Protein AF-A0AAP8N8D4-F1 (afdb_monomer_lite)

Structure (mmCIF, N/CA/C/O backbone):
data_AF-A0AAP8N8D4-F1
#
_entry.id   AF-A0AAP8N8D4-F1
#
loop_
_atom_site.group_PDB
_atom_site.id
_atom_site.type_symbol
_atom_site.label_atom_id
_atom_site.label_alt_id
_atom_site.label_comp_id
_atom_site.label_asym_id
_atom_site.label_entity_id
_atom_site.label_seq_id
_atom_site.pdbx_PDB_ins_code
_atom_site.Cartn_x
_atom_site.Cartn_y
_atom_site.Cartn_z
_atom_site.occupancy
_atom_site.B_iso_or_equiv
_atom_site.auth_seq_id
_atom_site.auth_comp_id
_atom_site.auth_asym_id
_atom_site.auth_atom_id
_atom_site.pdbx_PDB_model_num
ATOM 1 N N . LEU A 1 1 ? 4.980 0.466 -22.860 1.00 53.44 1 LEU A N 1
ATOM 2 C CA . LEU A 1 1 ? 3.636 0.158 -22.310 1.00 53.44 1 LEU A CA 1
ATOM 3 C C . LEU A 1 1 ? 3.594 -1.268 -21.771 1.00 53.44 1 LEU A C 1
ATOM 5 O O . LEU A 1 1 ? 3.210 -1.454 -20.626 1.00 53.44 1 LEU A O 1
ATOM 9 N N . THR A 1 2 ? 4.029 -2.245 -22.566 1.00 53.59 2 THR A N 1
ATOM 10 C CA . THR A 1 2 ? 4.286 -3.629 -22.145 1.00 53.59 2 THR A CA 1
ATOM 11 C C . THR A 1 2 ? 5.727 -3.770 -21.645 1.00 53.59 2 THR A C 1
ATOM 13 O O . THR A 1 2 ? 6.622 -3.152 -22.226 1.00 53.59 2 THR A O 1
ATOM 16 N N . GLY A 1 3 ? 5.934 -4.509 -20.553 1.00 67.25 3 GLY A N 1
ATOM 17 C CA . GLY A 1 3 ? 7.261 -4.773 -19.979 1.00 67.25 3 GLY A CA 1
ATOM 18 C C . GLY A 1 3 ? 8.087 -5.786 -20.780 1.00 67.25 3 GLY A C 1
ATOM 19 O O . GLY A 1 3 ? 7.670 -6.242 -21.847 1.00 67.25 3 GLY A O 1
ATOM 20 N N . VAL A 1 4 ? 9.269 -6.136 -20.266 1.00 73.88 4 VAL A N 1
ATOM 21 C CA . VAL A 1 4 ? 10.242 -7.027 -20.938 1.00 73.88 4 VAL A CA 1
ATOM 22 C C . VAL A 1 4 ? 9.855 -8.515 -20.901 1.00 73.88 4 VAL A C 1
ATOM 24 O O . VAL A 1 4 ? 10.494 -9.342 -21.560 1.00 73.88 4 VAL A O 1
ATOM 27 N N . GLY A 1 5 ? 8.787 -8.856 -20.171 1.00 69.62 5 GLY A N 1
ATOM 28 C CA . GLY A 1 5 ? 8.300 -10.215 -19.948 1.00 69.62 5 GLY A CA 1
ATOM 29 C C . GLY A 1 5 ? 8.660 -10.750 -18.558 1.00 69.62 5 GLY A C 1
ATOM 30 O O . GLY A 1 5 ? 9.725 -10.449 -18.020 1.00 69.62 5 GLY A O 1
ATOM 31 N N . LEU A 1 6 ? 7.759 -11.559 -17.987 1.00 67.25 6 LEU A N 1
ATOM 32 C CA . LEU A 1 6 ? 7.916 -12.167 -16.660 1.00 67.25 6 LEU A CA 1
ATOM 33 C C . LEU A 1 6 ? 9.223 -12.967 -16.565 1.00 67.25 6 LEU A C 1
ATOM 35 O O . LEU A 1 6 ? 9.515 -13.797 -17.428 1.00 67.25 6 LEU A O 1
ATOM 39 N N . GLY A 1 7 ? 10.001 -12.720 -15.513 1.00 66.69 7 GLY A N 1
ATOM 40 C CA . GLY A 1 7 ? 11.281 -13.382 -15.258 1.00 66.69 7 GLY A CA 1
ATOM 41 C C . GLY A 1 7 ? 12.477 -12.862 -16.063 1.00 66.69 7 GLY A C 1
ATOM 42 O O . GLY A 1 7 ? 13.564 -13.419 -15.920 1.00 66.69 7 GLY A O 1
ATOM 43 N N . LYS A 1 8 ? 12.314 -11.818 -16.889 1.00 63.94 8 LYS A N 1
ATOM 44 C CA . LYS A 1 8 ? 13.407 -11.168 -17.641 1.00 63.94 8 LYS A CA 1
ATOM 45 C C . LYS A 1 8 ? 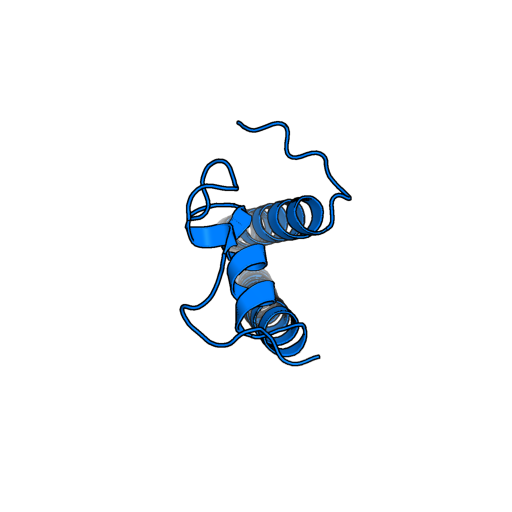13.891 -9.850 -17.022 1.00 63.94 8 LYS A C 1
ATOM 47 O O . LYS A 1 8 ? 14.638 -9.131 -17.681 1.00 63.94 8 LYS A O 1
ATOM 52 N N . SER A 1 9 ? 13.489 -9.524 -15.790 1.00 61.88 9 SER A N 1
ATOM 53 C CA . SER A 1 9 ? 13.971 -8.316 -15.106 1.00 61.88 9 SER A CA 1
ATOM 54 C C . SER A 1 9 ? 15.486 -8.349 -14.911 1.00 61.88 9 SER A C 1
ATOM 56 O O . SER A 1 9 ? 16.033 -9.279 -14.311 1.00 61.88 9 SER A O 1
ATOM 58 N N . ILE A 1 10 ? 16.161 -7.305 -15.397 1.00 60.81 10 ILE A N 1
ATOM 59 C CA . ILE A 1 10 ? 17.603 -7.114 -15.217 1.00 60.81 10 ILE A CA 1
ATOM 60 C C . ILE A 1 10 ? 17.878 -6.605 -13.792 1.00 60.81 10 ILE A C 1
ATOM 62 O O . ILE A 1 10 ? 18.904 -6.929 -13.197 1.00 60.81 10 ILE A O 1
ATOM 66 N N . GLN A 1 11 ? 16.918 -5.894 -13.192 1.00 57.31 11 GLN A N 1
ATOM 67 C CA . GLN A 1 11 ? 16.974 -5.384 -11.817 1.00 57.31 11 GLN A CA 1
ATOM 68 C C . GLN A 1 11 ? 17.047 -6.494 -10.753 1.00 57.31 11 GLN A C 1
ATOM 70 O O . GLN A 1 11 ? 17.579 -6.277 -9.664 1.00 57.31 11 GLN A O 1
ATOM 75 N N . LYS A 1 12 ? 16.606 -7.714 -11.089 1.00 54.66 12 LYS A N 1
ATOM 76 C CA . LYS A 1 12 ? 16.713 -8.910 -10.236 1.00 54.66 12 LYS A CA 1
ATOM 77 C C . LYS A 1 12 ? 18.149 -9.438 -10.079 1.00 54.66 12 LYS A C 1
ATOM 79 O O . LYS A 1 12 ? 18.425 -10.175 -9.138 1.00 54.66 12 LYS A O 1
ATOM 84 N N . LEU A 1 13 ? 19.070 -9.067 -10.974 1.00 54.50 13 LEU A N 1
ATOM 85 C CA . LEU A 1 13 ? 20.448 -9.584 -11.035 1.00 54.50 13 LEU A CA 1
ATOM 86 C C . LEU A 1 13 ? 21.458 -8.796 -10.170 1.00 54.50 13 LEU A C 1
ATOM 88 O O . LEU A 1 13 ? 22.660 -8.892 -10.400 1.00 54.50 13 LEU A O 1
ATOM 92 N N . GLY A 1 14 ? 20.992 -8.046 -9.163 1.00 52.72 14 GLY A N 1
ATOM 93 C CA . GLY A 1 14 ? 21.859 -7.402 -8.161 1.00 52.72 14 GLY A CA 1
ATOM 94 C C . GLY A 1 14 ? 22.170 -5.920 -8.395 1.00 52.72 14 GLY A C 1
ATOM 95 O O . GLY A 1 14 ? 23.116 -5.402 -7.812 1.00 52.72 14 GLY A O 1
ATOM 96 N N . TYR A 1 15 ? 21.387 -5.228 -9.231 1.00 51.84 15 TYR A N 1
ATOM 97 C CA . TYR A 1 15 ? 21.539 -3.785 -9.485 1.00 51.84 15 TYR A CA 1
ATOM 98 C C . TYR A 1 15 ? 20.834 -2.881 -8.463 1.00 51.84 15 TYR A C 1
ATOM 100 O O . TYR A 1 15 ? 21.026 -1.666 -8.503 1.00 51.84 15 TYR A O 1
ATOM 108 N N . LEU A 1 16 ? 20.029 -3.449 -7.560 1.00 52.66 16 LEU A N 1
ATOM 109 C CA . LEU A 1 16 ? 19.397 -2.720 -6.465 1.00 52.66 16 LEU A CA 1
ATOM 110 C C . LEU A 1 16 ? 19.806 -3.326 -5.121 1.00 52.66 16 LEU A C 1
ATOM 112 O O . LEU A 1 16 ? 19.852 -4.556 -5.018 1.00 52.66 16 LEU A O 1
ATOM 116 N N . PRO A 1 17 ? 20.092 -2.493 -4.105 1.00 44.72 17 PRO A N 1
ATOM 117 C CA . PRO A 1 17 ? 20.162 -2.971 -2.733 1.00 44.72 17 PRO A CA 1
ATOM 118 C C . PRO A 1 17 ? 18.766 -3.521 -2.370 1.00 44.72 17 PRO A C 1
ATOM 120 O O . PRO A 1 17 ? 17.752 -2.911 -2.694 1.00 44.72 17 PRO A O 1
ATOM 123 N N . GLU A 1 18 ? 18.711 -4.757 -1.870 1.00 52.06 18 GLU A N 1
ATOM 124 C CA . GLU A 1 18 ? 17.484 -5.479 -1.481 1.00 52.06 18 GLU A CA 1
ATOM 125 C C . GLU A 1 18 ? 16.316 -5.518 -2.516 1.00 52.06 18 GLU A C 1
ATOM 127 O O . GLU A 1 18 ? 15.204 -5.047 -2.256 1.00 52.06 18 GLU A O 1
ATOM 132 N N . PRO A 1 19 ? 16.473 -6.195 -3.675 1.00 51.94 19 PRO A N 1
ATOM 133 C CA . PRO A 1 19 ? 15.447 -6.242 -4.729 1.00 51.94 19 PRO A CA 1
ATOM 134 C C . PRO A 1 19 ? 14.130 -6.931 -4.318 1.00 51.94 19 PRO A C 1
ATOM 136 O O . PRO A 1 19 ? 13.118 -6.817 -5.010 1.00 51.94 19 PRO A O 1
ATOM 139 N N . HIS A 1 20 ? 14.135 -7.676 -3.211 1.00 51.84 20 HIS A N 1
ATOM 140 C CA . HIS A 1 20 ? 13.010 -8.497 -2.764 1.00 51.84 20 HIS A CA 1
ATOM 141 C C . HIS A 1 20 ? 12.054 -7.797 -1.787 1.00 51.84 20 HIS A C 1
ATOM 143 O O . HIS A 1 20 ? 10.948 -8.302 -1.600 1.00 51.84 20 HIS A O 1
ATOM 149 N N . THR A 1 21 ? 12.443 -6.675 -1.176 1.00 57.47 21 THR A N 1
ATOM 150 C CA . THR A 1 21 ? 11.635 -5.971 -0.165 1.00 57.47 21 THR A CA 1
ATOM 151 C C . THR A 1 21 ? 11.037 -4.694 -0.739 1.00 57.47 21 THR A C 1
ATOM 153 O O . THR A 1 21 ? 9.859 -4.669 -1.097 1.00 57.47 21 THR A O 1
ATOM 156 N N . ASP A 1 22 ? 11.853 -3.659 -0.909 1.00 60.53 22 ASP A N 1
ATOM 157 C CA . ASP A 1 22 ? 11.356 -2.299 -1.157 1.00 60.53 22 ASP A CA 1
ATOM 158 C C . ASP A 1 22 ? 11.277 -1.963 -2.651 1.00 60.53 22 ASP A C 1
ATOM 160 O O . ASP A 1 22 ? 10.566 -1.049 -3.071 1.00 60.53 22 ASP A O 1
ATOM 164 N N . PHE A 1 23 ? 11.921 -2.784 -3.484 1.00 64.38 23 PHE A N 1
ATOM 165 C CA . PHE A 1 23 ? 12.007 -2.593 -4.931 1.00 64.38 23 PHE A CA 1
ATOM 166 C C . PHE A 1 23 ? 11.230 -3.613 -5.764 1.00 64.38 23 PHE A C 1
ATOM 168 O O . PHE A 1 23 ? 11.341 -3.630 -6.992 1.00 64.38 23 PHE A O 1
ATOM 175 N N . ILE A 1 24 ? 10.377 -4.431 -5.143 1.00 71.50 24 ILE A N 1
ATOM 176 C CA . ILE A 1 24 ? 9.583 -5.421 -5.884 1.00 71.50 24 ILE A CA 1
ATOM 177 C C . ILE A 1 24 ? 8.655 -4.765 -6.919 1.00 71.50 24 ILE A C 1
ATOM 179 O O . ILE A 1 24 ? 8.403 -5.318 -7.987 1.00 71.50 24 ILE A O 1
ATOM 183 N N . LEU A 1 25 ? 8.205 -3.538 -6.639 1.00 73.25 25 LEU A N 1
ATOM 184 C CA . LEU A 1 25 ? 7.401 -2.719 -7.547 1.00 73.25 25 LEU A CA 1
ATOM 185 C C . LEU A 1 25 ? 8.194 -2.284 -8.794 1.00 73.25 25 LEU A C 1
ATOM 187 O O . LEU A 1 25 ? 7.614 -2.192 -9.876 1.00 73.25 25 LEU A O 1
ATOM 191 N N . ALA A 1 26 ? 9.513 -2.092 -8.665 1.00 70.50 26 ALA A N 1
ATOM 192 C CA . ALA A 1 26 ? 10.420 -1.791 -9.776 1.00 70.50 26 ALA A CA 1
ATOM 193 C C . ALA A 1 26 ? 10.521 -2.981 -10.736 1.00 70.50 26 ALA A C 1
ATOM 195 O O . ALA A 1 26 ? 10.293 -2.835 -11.936 1.00 70.50 26 ALA A O 1
ATOM 196 N N . ILE A 1 27 ? 10.729 -4.176 -10.172 1.00 71.88 27 ILE A N 1
ATOM 197 C CA . ILE A 1 27 ? 10.802 -5.442 -10.910 1.00 71.88 27 ILE A CA 1
ATOM 198 C C . ILE A 1 27 ? 9.477 -5.711 -11.628 1.00 71.88 27 ILE A C 1
ATOM 200 O O . ILE A 1 27 ? 9.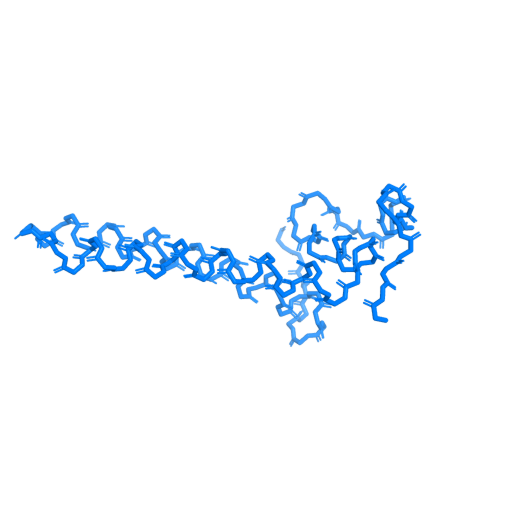461 -5.991 -12.825 1.00 71.88 27 ILE A O 1
ATOM 204 N N . ILE A 1 28 ? 8.344 -5.569 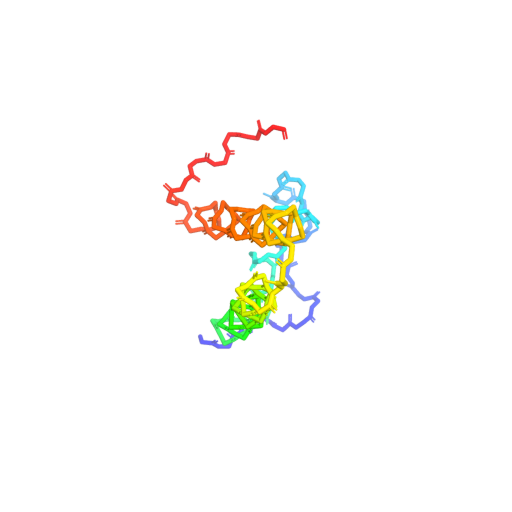-10.931 1.00 72.69 28 ILE A N 1
ATOM 205 C CA . ILE A 1 28 ? 7.016 -5.743 -11.537 1.00 72.69 28 ILE A CA 1
ATOM 206 C C . ILE A 1 28 ? 6.817 -4.744 -12.682 1.00 72.69 28 ILE A C 1
ATOM 208 O O . ILE A 1 28 ? 6.335 -5.133 -13.747 1.00 72.69 28 ILE A O 1
ATOM 212 N N . GLY A 1 29 ? 7.212 -3.481 -12.505 1.00 73.56 29 GLY A N 1
ATOM 213 C CA . GLY A 1 29 ? 7.141 -2.464 -13.554 1.00 73.56 29 GLY A CA 1
ATOM 214 C C . GLY A 1 29 ? 8.023 -2.763 -14.762 1.00 73.56 29 GLY A C 1
ATOM 215 O O . GLY A 1 29 ? 7.593 -2.544 -15.893 1.00 73.56 29 GLY A O 1
ATOM 216 N N . GLU A 1 30 ? 9.211 -3.322 -14.557 1.00 74.75 30 GLU A N 1
ATOM 217 C CA . GLU A 1 30 ? 10.102 -3.739 -15.640 1.00 74.75 30 GLU A CA 1
ATOM 218 C C . GLU A 1 30 ? 9.515 -4.931 -16.418 1.00 74.75 30 GLU A C 1
ATOM 220 O O . GLU A 1 30 ? 9.464 -4.913 -17.651 1.00 74.75 30 GLU A O 1
ATOM 225 N N . GLU A 1 31 ? 9.002 -5.946 -15.717 1.00 78.56 31 GLU A N 1
ATOM 226 C CA . GLU A 1 31 ? 8.510 -7.190 -16.325 1.00 78.56 31 GLU A CA 1
ATOM 227 C C . GLU A 1 31 ? 7.141 -7.038 -16.991 1.00 78.56 31 GLU A C 1
ATOM 229 O O . GLU A 1 31 ? 6.930 -7.509 -18.112 1.00 78.56 31 GLU A O 1
ATOM 234 N N . THR A 1 32 ? 6.204 -6.376 -16.311 1.00 76.12 32 THR A N 1
ATOM 235 C CA . THR A 1 32 ? 4.798 -6.261 -16.735 1.00 76.12 32 THR A CA 1
ATOM 236 C C . THR A 1 32 ? 4.473 -4.910 -17.370 1.00 76.12 32 THR A C 1
ATOM 238 O O . THR A 1 32 ? 3.465 -4.774 -18.068 1.00 76.12 32 THR A O 1
ATOM 241 N N . GLY A 1 33 ? 5.349 -3.917 -17.210 1.00 76.94 33 GLY A N 1
ATOM 242 C CA . GLY A 1 33 ? 5.119 -2.556 -17.673 1.00 76.94 33 GLY A CA 1
ATOM 243 C C . GLY A 1 33 ? 4.180 -1.772 -16.754 1.00 76.94 33 GLY A C 1
ATOM 244 O O . GLY A 1 33 ? 3.844 -2.177 -15.641 1.00 76.94 33 GLY A O 1
ATOM 245 N N . LEU A 1 34 ? 3.702 -0.633 -17.259 1.00 75.62 34 LEU A N 1
ATOM 246 C CA . LEU A 1 34 ? 2.835 0.291 -16.518 1.00 75.62 34 LEU A CA 1
ATOM 247 C C . LEU A 1 34 ? 1.518 -0.364 -16.061 1.00 75.62 34 LEU A C 1
ATOM 249 O O . LEU A 1 34 ? 0.979 -0.018 -15.014 1.00 75.62 34 LEU A O 1
ATOM 253 N N . ILE A 1 35 ? 1.004 -1.320 -16.838 1.00 80.44 35 ILE A N 1
ATOM 254 C CA . ILE A 1 35 ? -0.283 -1.971 -16.571 1.00 80.44 35 ILE A CA 1
ATOM 255 C C . ILE A 1 35 ? -0.222 -2.799 -15.284 1.00 80.44 35 ILE A C 1
ATOM 257 O O . ILE A 1 35 ? -1.119 -2.685 -14.452 1.00 80.44 35 ILE A O 1
ATOM 261 N N . GLY A 1 36 ? 0.830 -3.598 -15.081 1.00 81.12 36 GLY A N 1
ATOM 262 C CA . GLY A 1 36 ? 0.936 -4.403 -13.862 1.00 81.12 36 GLY A CA 1
ATOM 263 C C . GLY A 1 36 ? 1.174 -3.553 -12.617 1.00 81.12 36 GLY A C 1
ATOM 264 O O . GLY A 1 36 ? 0.586 -3.837 -11.578 1.00 81.12 36 GLY A O 1
ATOM 265 N N . VAL A 1 37 ? 1.919 -2.447 -12.737 1.00 82.69 37 VAL A N 1
ATOM 266 C CA . VAL A 1 37 ? 2.070 -1.461 -11.651 1.00 82.69 37 VAL A CA 1
ATOM 267 C C . VAL A 1 37 ? 0.715 -0.892 -11.234 1.00 82.69 37 VAL A C 1
ATOM 269 O O . VAL A 1 37 ? 0.384 -0.897 -10.050 1.00 82.69 37 VAL A O 1
ATOM 272 N N . ILE A 1 38 ? -0.104 -0.458 -12.197 1.00 84.50 38 ILE A N 1
ATOM 273 C CA . ILE A 1 38 ? -1.444 0.081 -11.921 1.00 84.50 38 ILE A CA 1
ATOM 274 C C . ILE A 1 38 ? -2.331 -0.969 -11.242 1.00 84.50 38 ILE A C 1
ATOM 276 O O . ILE A 1 38 ? -3.013 -0.650 -10.270 1.00 84.50 38 ILE A O 1
ATOM 280 N N . ILE A 1 39 ? -2.304 -2.222 -11.708 1.00 87.38 39 ILE A N 1
ATOM 281 C CA . ILE A 1 39 ? -3.087 -3.312 -11.107 1.00 87.38 39 ILE A CA 1
ATOM 282 C C . ILE A 1 39 ? -2.693 -3.525 -9.641 1.00 87.38 39 ILE A C 1
ATOM 284 O O . ILE A 1 39 ? -3.568 -3.607 -8.780 1.00 87.38 39 ILE A O 1
ATOM 288 N N . VAL A 1 40 ? -1.392 -3.570 -9.338 1.00 87.25 40 VAL A N 1
ATOM 289 C CA . VAL A 1 40 ? -0.900 -3.752 -7.963 1.00 87.25 40 VAL A CA 1
ATOM 290 C C . VAL A 1 40 ? -1.322 -2.587 -7.067 1.00 87.25 40 VAL A C 1
ATOM 292 O O . VAL A 1 40 ? -1.828 -2.821 -5.969 1.00 87.25 40 VAL A O 1
ATOM 295 N N . ILE A 1 41 ? -1.190 -1.345 -7.544 1.00 87.56 41 ILE A N 1
ATOM 296 C CA . ILE A 1 41 ? -1.608 -0.151 -6.794 1.00 87.56 41 ILE A CA 1
ATOM 297 C C . ILE A 1 41 ? -3.111 -0.196 -6.495 1.00 87.56 41 ILE A C 1
ATOM 299 O O . ILE A 1 41 ? -3.514 0.048 -5.359 1.00 87.56 41 ILE A O 1
ATOM 303 N N . ILE A 1 42 ? -3.944 -0.552 -7.479 1.00 90.25 42 ILE A N 1
ATOM 304 C CA . ILE A 1 42 ? -5.395 -0.683 -7.287 1.00 90.25 42 ILE A CA 1
ATOM 305 C C . ILE A 1 42 ? -5.713 -1.778 -6.263 1.00 90.25 42 ILE A C 1
ATOM 307 O O . ILE A 1 42 ? -6.540 -1.559 -5.380 1.00 90.25 42 ILE A O 1
ATOM 311 N N . CYS A 1 43 ? -5.055 -2.938 -6.333 1.00 90.75 43 CYS A N 1
ATOM 312 C CA . CYS A 1 43 ? -5.257 -4.015 -5.363 1.00 90.75 43 CYS A CA 1
ATOM 313 C C . CYS A 1 43 ? -4.932 -3.568 -3.932 1.00 90.75 43 CYS A C 1
ATOM 315 O O . CYS A 1 43 ? -5.736 -3.793 -3.028 1.00 90.75 43 CYS A O 1
ATOM 317 N N . ILE A 1 44 ? -3.796 -2.896 -3.724 1.00 88.62 44 ILE A N 1
ATOM 318 C CA . ILE A 1 44 ? -3.421 -2.382 -2.401 1.00 88.62 44 ILE A CA 1
ATOM 319 C C . ILE A 1 44 ? -4.416 -1.316 -1.932 1.00 88.62 44 ILE A C 1
ATOM 321 O O . ILE A 1 44 ? -4.864 -1.353 -0.786 1.00 88.62 44 ILE A O 1
ATOM 325 N N . PHE A 1 45 ? -4.817 -0.404 -2.819 1.00 89.94 45 PHE A N 1
ATOM 326 C CA . PHE A 1 45 ? -5.819 0.609 -2.507 1.00 89.94 45 PHE A CA 1
ATOM 327 C C . PHE A 1 45 ? -7.140 -0.023 -2.048 1.00 89.94 45 PHE A C 1
ATOM 329 O O . PHE A 1 45 ? -7.711 0.408 -1.049 1.00 89.94 45 PHE A O 1
ATOM 336 N N . LEU A 1 46 ? -7.603 -1.083 -2.718 1.00 93.06 46 LEU A N 1
ATOM 337 C CA . LEU A 1 46 ? -8.810 -1.810 -2.321 1.00 93.06 46 LEU A CA 1
ATOM 338 C C . LEU A 1 46 ? -8.672 -2.470 -0.944 1.00 93.06 46 LEU A C 1
ATOM 340 O O . LEU A 1 46 ? -9.640 -2.464 -0.184 1.00 93.06 46 LEU A O 1
ATOM 344 N N . ILE A 1 47 ? -7.496 -3.008 -0.607 1.00 90.69 47 ILE A N 1
ATOM 345 C CA . ILE A 1 47 ? -7.225 -3.591 0.716 1.00 90.69 47 ILE A CA 1
ATOM 346 C C . ILE A 1 47 ? -7.329 -2.514 1.800 1.00 90.69 47 ILE A C 1
ATOM 348 O O . ILE A 1 47 ? -8.072 -2.693 2.765 1.00 90.69 47 ILE A O 1
ATOM 352 N N . VAL A 1 48 ? -6.648 -1.379 1.619 1.00 92.56 48 VAL A N 1
ATOM 353 C CA . VAL A 1 48 ? -6.681 -0.257 2.572 1.00 92.56 48 VAL A CA 1
ATOM 354 C C . VAL A 1 48 ? -8.099 0.302 2.699 1.00 92.56 48 VAL A C 1
ATOM 356 O O . VAL A 1 48 ? -8.596 0.484 3.806 1.00 92.56 48 VAL A O 1
ATOM 359 N N . TRP A 1 49 ? -8.794 0.508 1.579 1.00 92.06 49 TRP A N 1
ATOM 360 C CA . TRP A 1 49 ? -10.169 1.007 1.562 1.00 92.06 49 TRP A CA 1
ATOM 361 C C . TRP A 1 49 ? -11.135 0.085 2.314 1.00 92.06 49 TRP A C 1
ATOM 363 O O . TRP A 1 49 ? -11.939 0.541 3.128 1.00 92.06 49 TRP A O 1
ATOM 373 N N . ARG A 1 50 ? -11.047 -1.228 2.073 1.00 92.00 50 ARG A N 1
ATOM 374 C CA . ARG A 1 50 ? -11.857 -2.225 2.785 1.00 92.00 50 ARG A CA 1
ATOM 375 C C . ARG A 1 50 ? -11.531 -2.258 4.273 1.00 92.00 50 ARG A C 1
ATOM 377 O O . ARG A 1 50 ? -12.457 -2.336 5.073 1.00 92.00 50 ARG A O 1
ATOM 384 N N . GLY A 1 51 ? -10.256 -2.171 4.640 1.00 90.38 51 GLY A N 1
ATOM 385 C CA . GLY A 1 51 ? -9.839 -2.132 6.038 1.00 90.38 51 GLY A CA 1
ATOM 386 C C . GLY A 1 51 ? -10.361 -0.895 6.777 1.00 90.38 51 GLY A 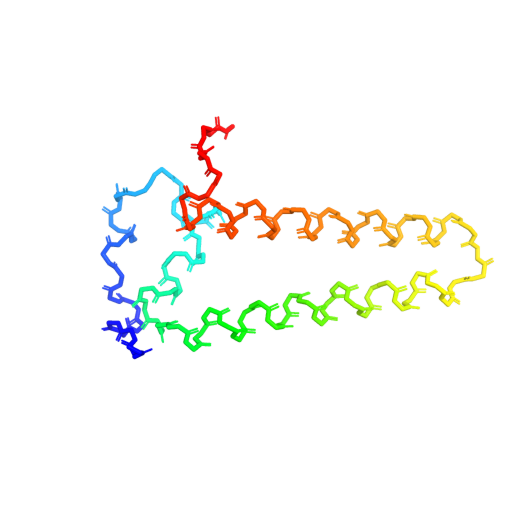C 1
ATOM 387 O O . GLY A 1 51 ? -10.882 -1.025 7.882 1.00 90.38 51 GLY A O 1
ATOM 388 N N . LEU A 1 52 ? -10.344 0.279 6.137 1.00 91.50 52 LEU A N 1
ATOM 389 C CA . LEU A 1 52 ? -10.928 1.506 6.694 1.00 91.50 52 LEU A CA 1
ATOM 390 C C . LEU A 1 52 ? -12.456 1.431 6.821 1.00 91.50 52 LEU A C 1
ATOM 392 O O . LEU A 1 52 ? -13.013 1.901 7.810 1.00 91.50 52 LEU A O 1
ATOM 396 N N . LEU A 1 53 ? -13.145 0.803 5.863 1.00 92.62 53 LEU A N 1
ATOM 397 C CA . LEU A 1 53 ? -14.586 0.543 5.964 1.00 92.62 53 LEU A CA 1
ATOM 398 C C . LEU A 1 53 ? -14.927 -0.340 7.171 1.00 92.62 53 LEU A C 1
ATOM 400 O O . LEU A 1 53 ? -15.888 -0.056 7.882 1.00 92.62 53 LEU A O 1
ATOM 404 N N . ILE A 1 54 ? -14.135 -1.387 7.415 1.00 89.12 54 ILE A N 1
ATOM 405 C CA . ILE A 1 54 ? -14.303 -2.270 8.578 1.00 89.12 54 ILE A CA 1
ATOM 406 C C . ILE A 1 54 ? -14.026 -1.498 9.872 1.00 89.12 54 ILE A C 1
ATOM 408 O O . ILE A 1 54 ? -14.807 -1.601 10.814 1.00 89.12 54 ILE A O 1
ATOM 412 N N . ALA A 1 55 ? -12.972 -0.676 9.896 1.00 89.62 55 ALA A N 1
ATOM 413 C CA . ALA A 1 55 ? -12.640 0.169 11.040 1.00 89.62 55 ALA A CA 1
ATOM 414 C C . ALA A 1 55 ? -13.764 1.162 11.378 1.00 89.62 55 ALA A C 1
ATOM 416 O O . ALA A 1 55 ? -14.064 1.384 12.546 1.00 89.62 55 ALA A O 1
ATOM 417 N N . HIS A 1 56 ? -14.420 1.737 10.367 1.00 89.00 56 HIS A N 1
ATOM 418 C CA . HIS A 1 56 ? -15.551 2.647 10.562 1.00 89.00 56 HIS A CA 1
ATOM 419 C C . HIS A 1 56 ? -16.827 1.916 11.019 1.00 89.00 56 HIS A C 1
ATOM 421 O O . HIS A 1 56 ? -17.723 2.520 11.606 1.00 89.00 56 HIS A O 1
ATOM 427 N N . GLN A 1 57 ? -16.953 0.624 10.719 1.00 90.69 57 GLN A N 1
ATOM 428 C CA . GLN A 1 57 ? -18.115 -0.178 11.095 1.00 90.69 57 GLN A CA 1
ATOM 429 C C . GLN A 1 57 ? -17.950 -0.884 12.453 1.00 90.69 57 GLN A C 1
ATOM 431 O O . GLN A 1 57 ? -18.910 -1.489 12.936 1.00 90.69 57 GLN A O 1
ATOM 436 N N . SER A 1 58 ? -16.772 -0.815 13.088 1.00 87.00 58 SER A N 1
ATOM 437 C CA . SER A 1 58 ? -16.589 -1.386 14.424 1.00 87.00 58 SER A CA 1
ATOM 438 C C . SER A 1 58 ? -17.341 -0.562 15.474 1.00 87.00 58 SER A C 1
ATOM 440 O O . SER A 1 58 ? -17.442 0.659 15.391 1.00 87.00 58 SER A O 1
ATOM 442 N N . ASN A 1 59 ? -17.901 -1.252 16.468 1.00 81.06 59 ASN A N 1
ATOM 443 C CA . ASN A 1 59 ? -18.614 -0.610 17.577 1.00 81.06 59 ASN A CA 1
ATOM 444 C C . 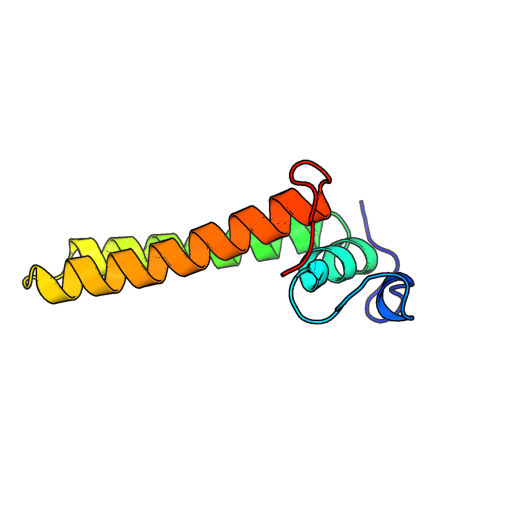ASN A 1 59 ? -17.671 -0.219 18.725 1.00 81.06 59 ASN A C 1
ATOM 446 O O . ASN A 1 59 ? -18.001 0.671 19.504 1.00 81.06 59 ASN A O 1
ATOM 450 N N . ASP A 1 60 ? -16.513 -0.879 18.830 1.00 90.56 60 ASP A N 1
ATOM 451 C CA . ASP A 1 60 ? -15.479 -0.557 19.810 1.00 90.56 60 ASP A CA 1
ATOM 452 C C . ASP A 1 60 ? -14.443 0.396 19.197 1.00 90.56 60 ASP A C 1
ATOM 454 O O . ASP A 1 60 ? -13.902 0.146 18.111 1.00 90.56 60 ASP A O 1
ATOM 458 N N . SER A 1 61 ? -14.163 1.487 19.911 1.00 88.62 61 SER A N 1
ATOM 459 C CA . SER A 1 61 ? -13.137 2.469 19.563 1.00 88.62 61 SER A CA 1
ATOM 460 C C . SER A 1 61 ? -11.739 1.852 19.472 1.00 88.62 61 SER A C 1
ATOM 462 O O . SER A 1 61 ? -10.942 2.302 18.652 1.00 88.62 61 SER A O 1
ATOM 464 N N . PHE A 1 62 ? -11.424 0.834 20.280 1.00 91.12 62 PHE A N 1
ATOM 465 C CA . PHE A 1 62 ? -10.132 0.148 20.233 1.00 91.12 62 PHE A CA 1
ATOM 466 C C . PHE A 1 62 ? -9.948 -0.612 18.917 1.00 91.12 62 PHE A C 1
ATOM 468 O O . PHE A 1 62 ? -8.928 -0.441 18.249 1.00 91.12 62 PHE A O 1
ATOM 475 N N . ASP A 1 63 ? -10.960 -1.377 18.502 1.00 88.56 63 ASP A N 1
ATOM 476 C CA . ASP A 1 63 ? -10.944 -2.122 17.240 1.00 88.56 63 ASP A CA 1
ATOM 477 C C . ASP A 1 63 ? -10.841 -1.176 16.039 1.00 88.56 63 ASP A C 1
ATOM 479 O O . ASP A 1 63 ? -10.087 -1.435 15.098 1.00 88.56 63 ASP A O 1
ATOM 483 N N . SER A 1 64 ? -11.546 -0.041 16.101 1.00 91.44 64 SER A N 1
ATOM 484 C CA . SER A 1 64 ? -11.497 0.992 15.065 1.00 91.44 64 SER A CA 1
ATOM 485 C C . SER A 1 64 ? -10.094 1.583 14.942 1.00 91.44 64 SER A C 1
ATOM 487 O O . SER A 1 64 ? -9.542 1.690 13.841 1.00 91.44 64 SER A O 1
ATOM 489 N N . LEU A 1 65 ? -9.479 1.927 16.079 1.00 91.88 65 LEU A N 1
ATOM 490 C CA . LEU A 1 65 ? -8.145 2.515 16.124 1.00 91.88 65 LEU A CA 1
ATOM 491 C C . LEU A 1 65 ? -7.082 1.521 15.638 1.00 91.88 65 LEU A C 1
ATOM 493 O O . LEU A 1 65 ? -6.202 1.891 14.861 1.00 91.88 65 LEU A O 1
ATOM 497 N N . LEU A 1 66 ? -7.187 0.256 16.051 1.00 92.94 66 LEU A N 1
ATOM 498 C CA . LEU A 1 66 ? -6.264 -0.808 15.666 1.00 92.94 66 LEU A CA 1
ATOM 499 C C . LEU A 1 66 ? -6.362 -1.119 14.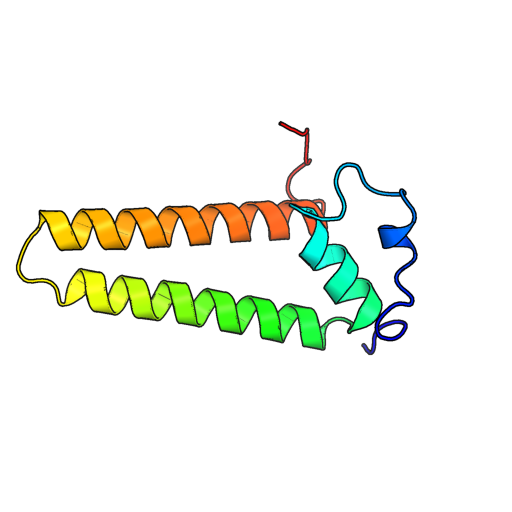169 1.00 92.94 66 LEU A C 1
ATOM 501 O O . LEU A 1 66 ? -5.341 -1.139 13.478 1.00 92.94 66 LEU A O 1
ATOM 505 N N . ALA A 1 67 ? -7.576 -1.292 13.640 1.00 90.94 67 ALA A N 1
ATOM 506 C CA . ALA A 1 67 ? -7.794 -1.528 12.215 1.00 90.94 67 ALA A CA 1
ATOM 507 C C . ALA A 1 67 ? -7.310 -0.343 11.364 1.00 90.94 67 ALA A C 1
ATOM 509 O O . ALA A 1 67 ? -6.635 -0.541 10.350 1.00 90.94 67 ALA A O 1
ATOM 510 N N . THR A 1 68 ? -7.578 0.889 11.806 1.00 92.94 68 THR A N 1
ATOM 511 C CA . THR A 1 68 ? -7.083 2.106 11.146 1.00 92.94 68 THR A CA 1
ATOM 512 C C . THR A 1 68 ? -5.556 2.175 11.176 1.00 92.94 68 THR A C 1
ATOM 514 O O . THR A 1 68 ? -4.944 2.471 10.151 1.00 92.94 68 THR A O 1
ATOM 517 N N . GLY A 1 69 ? -4.924 1.847 12.308 1.00 93.44 69 GLY A N 1
ATOM 518 C CA . GLY A 1 69 ? -3.467 1.812 12.450 1.00 93.44 69 GLY A CA 1
ATOM 519 C C . GLY A 1 69 ? -2.802 0.811 11.504 1.00 93.44 69 GLY A C 1
ATOM 520 O O . GLY A 1 69 ? -1.836 1.154 10.825 1.00 93.44 69 GLY A O 1
ATOM 521 N N . ILE A 1 70 ? -3.357 -0.398 11.377 1.00 92.56 70 ILE A N 1
ATOM 522 C CA . ILE A 1 70 ? -2.867 -1.410 10.427 1.00 92.56 70 ILE A CA 1
ATOM 523 C C . ILE A 1 70 ? -3.009 -0.913 8.982 1.00 92.56 70 ILE A C 1
ATOM 525 O O . ILE A 1 70 ? -2.065 -1.014 8.196 1.00 92.56 70 ILE A O 1
ATOM 529 N N . CYS A 1 71 ? -4.158 -0.327 8.632 1.00 93.69 71 CYS A N 1
ATOM 530 C CA . CYS A 1 71 ? -4.371 0.248 7.302 1.00 93.69 71 CYS A CA 1
ATOM 531 C C . CYS A 1 71 ? -3.381 1.380 7.000 1.00 93.69 71 CYS A C 1
ATOM 533 O O . CYS A 1 71 ? -2.854 1.454 5.891 1.00 93.69 71 CYS A O 1
ATOM 535 N N . ALA A 1 72 ? -3.100 2.233 7.988 1.00 92.50 72 ALA A N 1
ATOM 536 C CA . ALA A 1 72 ? -2.143 3.325 7.866 1.00 92.50 72 ALA A CA 1
ATOM 537 C C . ALA A 1 72 ? -0.711 2.813 7.649 1.00 92.50 72 ALA A C 1
ATOM 539 O O . ALA A 1 72 ? -0.023 3.325 6.770 1.00 92.50 72 ALA A O 1
ATOM 540 N N . LEU A 1 73 ? -0.279 1.774 8.374 1.00 92.00 73 LEU A N 1
ATOM 541 C CA . LEU A 1 73 ? 1.039 1.155 8.175 1.00 92.00 73 LEU A CA 1
ATOM 542 C C . LEU A 1 73 ? 1.203 0.613 6.749 1.00 92.00 73 LEU A C 1
ATOM 544 O O . LEU A 1 73 ? 2.208 0.891 6.095 1.00 92.00 73 LEU A O 1
ATOM 548 N N . ILE A 1 74 ? 0.193 -0.095 6.233 1.00 89.25 74 ILE A N 1
ATOM 549 C CA . ILE A 1 74 ? 0.203 -0.619 4.857 1.00 89.25 74 ILE A CA 1
ATOM 550 C C . ILE A 1 74 ? 0.251 0.527 3.835 1.00 89.25 74 ILE A C 1
ATOM 552 O O . ILE A 1 74 ? 1.009 0.466 2.862 1.00 89.25 74 ILE A O 1
ATOM 556 N N . ALA A 1 75 ? -0.536 1.583 4.052 1.00 88.31 75 ALA A N 1
ATOM 557 C CA . ALA A 1 75 ? -0.581 2.738 3.162 1.00 88.31 75 ALA A CA 1
ATOM 558 C C . ALA A 1 75 ? 0.758 3.492 3.126 1.00 88.31 75 ALA A C 1
ATOM 560 O O . ALA A 1 75 ? 1.237 3.823 2.042 1.00 88.31 75 ALA A O 1
ATOM 561 N N . ILE A 1 76 ? 1.386 3.715 4.287 1.00 88.25 76 ILE A N 1
ATOM 562 C CA . ILE A 1 76 ? 2.689 4.382 4.391 1.00 88.25 76 ILE A CA 1
ATOM 563 C C . ILE A 1 76 ? 3.768 3.554 3.694 1.00 88.25 76 ILE A C 1
ATOM 565 O O . ILE A 1 76 ? 4.481 4.103 2.857 1.00 88.25 76 ILE A O 1
ATOM 569 N N . GLN A 1 77 ? 3.851 2.245 3.959 1.00 84.38 77 GLN A N 1
ATOM 570 C CA . GLN A 1 77 ? 4.838 1.378 3.304 1.00 84.38 77 GLN A CA 1
ATOM 571 C C . GLN A 1 77 ? 4.682 1.419 1.778 1.00 84.38 77 GLN A C 1
ATOM 573 O O . GLN A 1 77 ? 5.652 1.555 1.039 1.00 84.38 77 GLN A O 1
ATOM 578 N N . THR A 1 78 ? 3.437 1.378 1.298 1.00 84.25 78 THR A N 1
ATOM 579 C CA . THR A 1 78 ? 3.134 1.466 -0.136 1.00 84.25 78 THR A CA 1
ATOM 580 C C . THR A 1 78 ? 3.558 2.812 -0.718 1.00 84.25 78 THR A C 1
ATOM 582 O O . THR A 1 78 ? 4.154 2.858 -1.792 1.00 84.25 78 THR A O 1
ATOM 585 N N . PHE A 1 79 ? 3.280 3.910 -0.014 1.00 84.00 79 PHE A N 1
ATOM 586 C CA . PHE A 1 79 ? 3.659 5.251 -0.447 1.00 84.00 79 PHE A CA 1
ATOM 587 C C . PHE A 1 79 ? 5.179 5.423 -0.514 1.00 84.00 79 PHE A C 1
ATOM 589 O O . PHE A 1 79 ? 5.684 5.954 -1.501 1.00 84.00 79 PHE A O 1
ATOM 596 N N . VAL A 1 80 ? 5.910 4.930 0.488 1.00 82.19 80 VAL A N 1
ATOM 597 C CA . VAL A 1 80 ? 7.379 4.951 0.517 1.00 82.19 80 VAL A CA 1
ATOM 598 C C . VAL A 1 80 ? 7.955 4.122 -0.631 1.00 82.19 80 VAL A C 1
ATOM 600 O O . VAL A 1 80 ? 8.794 4.629 -1.372 1.00 82.19 80 VAL A O 1
ATOM 603 N N . ASN A 1 81 ? 7.445 2.910 -0.864 1.00 78.62 81 ASN A N 1
ATOM 604 C CA . ASN A 1 81 ? 7.910 2.045 -1.954 1.00 78.62 81 ASN A CA 1
ATOM 605 C C . ASN A 1 81 ? 7.659 2.672 -3.338 1.00 78.62 81 ASN A C 1
ATOM 607 O O . ASN A 1 81 ? 8.517 2.618 -4.221 1.00 78.62 81 ASN A O 1
ATOM 611 N N . ILE A 1 82 ? 6.506 3.325 -3.534 1.00 79.94 82 ILE A N 1
ATOM 612 C CA . ILE A 1 82 ? 6.204 4.048 -4.780 1.00 79.94 82 ILE A CA 1
ATOM 613 C C . ILE A 1 82 ? 7.076 5.306 -4.915 1.00 79.94 82 ILE A C 1
ATOM 615 O O . ILE A 1 82 ? 7.602 5.580 -5.993 1.00 79.94 82 ILE A O 1
ATOM 619 N N . GLY A 1 83 ? 7.251 6.081 -3.846 1.00 76.88 83 GLY A N 1
ATOM 620 C CA . GLY A 1 83 ? 8.097 7.276 -3.852 1.00 76.88 83 GLY A CA 1
ATOM 621 C C . GLY A 1 83 ? 9.564 6.947 -4.126 1.00 76.88 83 GLY A C 1
ATOM 622 O O . GLY A 1 83 ? 10.241 7.672 -4.853 1.00 76.88 83 GLY A O 1
ATOM 623 N N . GLY A 1 84 ? 10.029 5.812 -3.613 1.00 72.56 84 GLY A N 1
ATOM 624 C CA . GLY A 1 84 ? 11.364 5.297 -3.847 1.00 72.56 84 GLY A CA 1
ATOM 625 C C . GLY A 1 84 ? 11.596 4.816 -5.278 1.00 72.56 84 GLY A C 1
ATOM 626 O O . GLY A 1 84 ? 12.583 5.201 -5.901 1.00 72.56 84 GLY A O 1
ATOM 627 N N . VAL A 1 85 ? 10.659 4.050 -5.852 1.00 70.94 85 VAL A N 1
ATOM 628 C CA . VAL A 1 85 ? 10.782 3.575 -7.246 1.00 70.94 85 VAL A CA 1
ATOM 629 C C . VAL A 1 85 ? 10.669 4.700 -8.277 1.00 70.94 85 VAL A C 1
ATOM 631 O O . VAL A 1 85 ? 11.188 4.592 -9.385 1.00 70.94 85 VAL A O 1
ATOM 634 N N . THR A 1 86 ? 9.990 5.791 -7.923 1.00 70.94 86 THR A N 1
ATOM 635 C CA . THR A 1 86 ? 9.840 6.975 -8.783 1.00 70.94 86 THR A CA 1
ATOM 636 C C . THR A 1 86 ? 10.948 8.010 -8.578 1.00 70.94 86 THR A C 1
ATOM 638 O O . THR A 1 86 ? 10.890 9.083 -9.179 1.00 70.94 86 THR A O 1
ATOM 641 N N . SER A 1 87 ? 11.957 7.706 -7.751 1.00 67.12 87 SER A N 1
ATOM 642 C CA . SER A 1 87 ? 13.046 8.618 -7.365 1.00 67.12 87 SER A CA 1
ATOM 643 C C . SER A 1 87 ? 12.568 9.947 -6.754 1.00 67.12 87 SER A C 1
ATOM 645 O O . SER A 1 87 ? 13.320 10.920 -6.716 1.00 67.12 87 SER A O 1
ATOM 647 N N . LEU A 1 88 ? 11.317 10.000 -6.282 1.00 64.75 88 LEU A N 1
ATOM 648 C CA . LEU A 1 88 ? 10.698 11.151 -5.613 1.00 64.75 88 LEU A CA 1
ATOM 649 C C . LEU A 1 88 ? 11.132 11.243 -4.148 1.00 64.75 88 LEU A C 1
ATOM 651 O O . LEU A 1 88 ? 11.263 12.336 -3.602 1.00 64.75 88 LEU A O 1
ATOM 655 N N . ILE A 1 89 ? 11.363 10.090 -3.525 1.00 63.56 89 ILE A N 1
ATOM 656 C CA . ILE A 1 89 ? 11.902 9.964 -2.177 1.00 63.56 89 ILE A CA 1
ATOM 657 C C . ILE A 1 89 ? 13.274 9.302 -2.324 1.00 63.56 89 ILE A C 1
ATOM 659 O O . ILE A 1 89 ? 13.337 8.182 -2.838 1.00 63.56 89 ILE A O 1
ATOM 663 N N . PRO A 1 90 ? 14.379 9.957 -1.921 1.00 52.31 90 PRO A N 1
ATOM 664 C CA . PRO A 1 90 ? 15.668 9.290 -1.894 1.00 52.31 90 PRO A CA 1
ATOM 665 C C . PRO A 1 90 ? 15.569 8.133 -0.901 1.00 52.31 90 PRO A C 1
ATOM 667 O O . PRO A 1 90 ? 15.380 8.346 0.295 1.00 52.31 90 PRO A O 1
ATOM 670 N N . LEU A 1 91 ? 15.677 6.906 -1.408 1.00 54.31 91 LEU A N 1
ATOM 671 C CA . LEU A 1 91 ? 15.791 5.697 -0.600 1.00 54.31 91 LEU A CA 1
ATOM 672 C C . LEU A 1 91 ? 17.193 5.662 0.011 1.00 54.31 91 LEU A C 1
ATOM 674 O O . LEU A 1 91 ? 18.061 4.895 -0.394 1.00 54.31 91 LEU A O 1
ATOM 678 N N . THR A 1 92 ? 17.460 6.564 0.951 1.00 42.31 92 THR A N 1
ATOM 679 C CA . THR A 1 92 ? 18.545 6.355 1.902 1.00 42.31 92 THR A CA 1
ATOM 680 C C . THR A 1 92 ? 18.078 5.224 2.802 1.00 42.31 92 THR A C 1
ATOM 682 O O . THR A 1 92 ? 17.197 5.434 3.637 1.00 42.31 92 THR A O 1
ATOM 685 N N . GLY A 1 93 ? 18.586 4.026 2.517 1.00 40.84 93 GLY A N 1
ATOM 686 C CA . GLY A 1 93 ? 18.197 2.782 3.166 1.00 40.84 93 GLY A CA 1
ATOM 687 C C . GLY A 1 93 ? 18.226 2.875 4.688 1.00 40.84 93 GLY A C 1
ATOM 688 O O . GLY A 1 93 ? 19.112 3.505 5.273 1.00 40.84 93 GLY A O 1
ATOM 689 N N . VAL A 1 94 ? 17.232 2.237 5.297 1.00 43.03 94 VAL A N 1
ATOM 690 C CA . VAL A 1 94 ? 17.351 1.662 6.638 1.00 43.03 94 VAL A CA 1
ATOM 691 C C . VAL A 1 94 ? 17.749 0.205 6.503 1.00 43.03 94 VAL A C 1
ATOM 693 O O . VAL A 1 94 ? 17.243 -0.442 5.563 1.00 43.03 94 VAL A O 1
#

Secondary structure (DSSP, 8-state):
---S-TT--SGGGTTSSSTTTTSHHHHHHHHH-HHHHHHHHHHHHHHHHHHHHHHHH-SSHHHHHHHHHHHHHHHHHHHHHHHHHTTSS-----

pLDDT: mean 75.9, std 15.19, range [40.84, 93.69]

Foldseek 3Di:
DAAPAPPPQPVVVPPDDCCPALVVLVSQCRHGNPVSNVVVVVVLVVVLVVLQVVLVPDPDVVSNVVSNVVSVVSVVSVVSSVCCSVVVDPCPDD

Sequence (94 aa):
LTGVGLGKSIQKLGYLPEPHTDFILAIIGEETGLIGVIIVIICIFLIVWRGLLIAHQSNDSFDSLLATGICALIAIQTFVNIGGVTSLIPLTGV

Radius of gyration: 16.01 Å; chains: 1; bounding box: 40×24×42 Å